Protein AF-A0A0G2EFQ3-F1 (afdb_monomer_lite)

InterPro domains:
  IPR000182 GNAT domain [PF00583] (60-120)
  IPR000182 GNAT domain [PS51186] (10-133)
  IPR016181 Acyl-CoA N-acyltransferase [SSF55729] (19-127)
  IPR039143 Glucosamine 6-phosphate N-acetyltransferase-like [PTHR13355] (60-127)

Sequence (133 aa):
MSSVPLFPASLISPDVATSLSESYIIRPLQRGDYERGFLTCLADLTWIGEYSEEAFYERIYNRGIVGHIEEVVVLKGEQGKGLGLKVIQALDSVAKSVGCSKLILNCSPENIPFYEKCGYEKAGQEMSRVIKG

Structure (mmCIF, N/CA/C/O backbone):
data_AF-A0A0G2EFQ3-F1
#
_entry.id   AF-A0A0G2EFQ3-F1
#
loop_
_atom_site.group_PDB
_atom_site.id
_atom_site.type_symbol
_atom_site.label_atom_id
_atom_site.label_alt_id
_atom_site.label_comp_id
_atom_site.label_asym_id
_atom_site.label_entity_id
_atom_site.label_seq_id
_atom_site.pdbx_PDB_ins_code
_atom_site.Cartn_x
_atom_site.Cartn_y
_atom_site.Cartn_z
_atom_site.occupancy
_atom_site.B_iso_or_equiv
_atom_site.au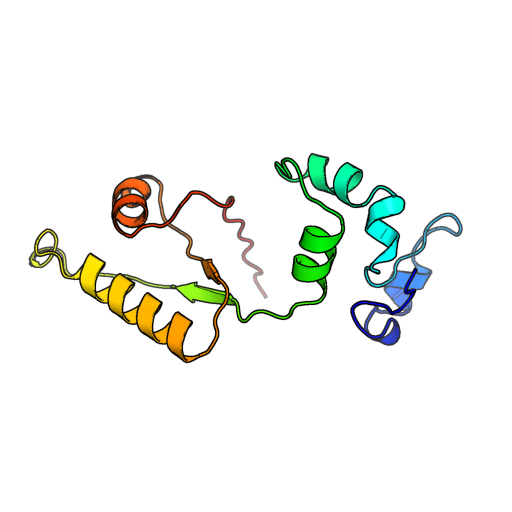th_seq_id
_atom_site.auth_comp_id
_atom_site.auth_asym_id
_atom_site.auth_atom_id
_atom_site.pdbx_PDB_model_num
ATOM 1 N N . MET A 1 1 ? 23.263 -4.720 -18.040 1.00 55.28 1 MET A N 1
ATOM 2 C CA . MET A 1 1 ? 22.153 -4.811 -17.067 1.00 55.28 1 MET A CA 1
ATOM 3 C C . MET A 1 1 ? 20.971 -5.528 -17.708 1.00 55.28 1 MET A C 1
ATOM 5 O O . MET A 1 1 ? 20.825 -5.436 -18.920 1.00 55.28 1 MET A O 1
ATOM 9 N N . SER A 1 2 ? 20.195 -6.301 -16.941 1.00 57.47 2 SER A N 1
ATOM 10 C CA . SER A 1 2 ? 19.121 -7.162 -17.472 1.00 57.47 2 SER A CA 1
ATOM 11 C C . SER A 1 2 ? 18.049 -6.358 -18.221 1.00 57.47 2 SER A C 1
ATOM 13 O O . SER A 1 2 ? 17.493 -5.408 -17.675 1.00 57.47 2 SER A O 1
ATOM 15 N N . SER A 1 3 ? 17.755 -6.760 -19.459 1.00 72.00 3 SER A N 1
ATOM 16 C CA . SER A 1 3 ? 16.712 -6.194 -20.329 1.00 72.00 3 SER A CA 1
ATOM 17 C C . SER A 1 3 ? 15.393 -6.971 -20.263 1.00 72.00 3 SER A C 1
ATOM 19 O O . SER A 1 3 ? 14.514 -6.778 -21.103 1.00 72.00 3 SER A O 1
ATOM 21 N N . VAL A 1 4 ? 15.248 -7.881 -19.295 1.00 85.94 4 VAL A N 1
ATOM 22 C CA . VAL A 1 4 ? 14.060 -8.733 -19.192 1.00 85.94 4 VAL A CA 1
ATOM 23 C C . VAL A 1 4 ? 12.852 -7.872 -18.798 1.00 85.94 4 VAL A C 1
ATOM 25 O O . VAL A 1 4 ? 12.870 -7.263 -17.727 1.00 85.94 4 VAL A O 1
ATOM 28 N N . PRO A 1 5 ? 11.801 -7.794 -19.632 1.00 88.81 5 PRO A N 1
ATOM 29 C CA . PRO A 1 5 ? 10.606 -7.024 -19.312 1.00 88.81 5 PRO A CA 1
ATOM 30 C C . PRO A 1 5 ? 9.855 -7.625 -18.118 1.00 88.81 5 PRO A C 1
ATOM 32 O O . PRO A 1 5 ? 9.828 -8.842 -17.942 1.00 88.81 5 PRO A O 1
ATOM 35 N N . LEU A 1 6 ? 9.219 -6.767 -17.315 1.00 87.81 6 LEU A N 1
ATOM 36 C CA . LEU A 1 6 ? 8.433 -7.160 -16.139 1.00 87.81 6 LEU A CA 1
ATOM 37 C C . LEU A 1 6 ? 7.323 -8.183 -16.461 1.00 87.81 6 LEU A C 1
ATOM 39 O O . LEU A 1 6 ? 6.994 -9.054 -15.652 1.00 87.81 6 LEU A O 1
ATOM 43 N N . PHE A 1 7 ? 6.756 -8.086 -17.660 1.00 87.31 7 PHE A N 1
ATOM 44 C CA . PHE A 1 7 ? 5.777 -9.016 -18.213 1.00 87.31 7 PHE A CA 1
ATOM 45 C C . PHE A 1 7 ? 5.927 -9.087 -19.745 1.00 87.31 7 PHE A C 1
ATOM 47 O O . PHE A 1 7 ? 6.598 -8.229 -20.323 1.00 87.31 7 PHE A O 1
ATOM 54 N N . PRO A 1 8 ? 5.337 -10.084 -20.436 1.00 90.44 8 PRO A N 1
ATOM 55 C CA . PRO A 1 8 ? 5.431 -10.184 -21.893 1.00 90.44 8 PRO A CA 1
ATOM 56 C C . PRO A 1 8 ? 4.868 -8.941 -22.594 1.00 90.44 8 PRO A C 1
ATOM 58 O O . PRO A 1 8 ? 3.713 -8.578 -22.383 1.00 90.44 8 PRO A O 1
ATOM 61 N N . ALA A 1 9 ? 5.653 -8.311 -23.473 1.00 91.38 9 ALA A N 1
ATOM 62 C CA . ALA A 1 9 ? 5.227 -7.110 -24.203 1.00 91.38 9 ALA A CA 1
ATOM 63 C C . ALA A 1 9 ? 3.969 -7.337 -25.062 1.00 91.38 9 ALA A C 1
ATOM 65 O O . ALA A 1 9 ? 3.217 -6.400 -25.298 1.00 91.38 9 ALA A O 1
ATOM 66 N N . SER A 1 10 ? 3.698 -8.586 -25.453 1.00 91.12 10 SER A N 1
ATOM 67 C CA . SER A 1 10 ? 2.488 -8.998 -26.174 1.00 91.12 10 SER A CA 1
ATOM 68 C C . SER A 1 10 ? 1.184 -8.802 -25.393 1.00 91.12 10 SER A C 1
ATOM 70 O O . SER A 1 10 ? 0.115 -8.911 -25.983 1.00 91.12 10 SER A O 1
ATOM 72 N N . LEU A 1 11 ? 1.243 -8.551 -24.079 1.00 87.06 11 LEU A N 1
ATOM 73 C CA . LEU A 1 11 ? 0.063 -8.195 -23.282 1.00 87.06 11 LEU A CA 1
ATOM 74 C C . LEU A 1 11 ? -0.359 -6.729 -23.468 1.00 87.06 11 LEU A C 1
ATOM 76 O O . LEU A 1 11 ? -1.461 -6.360 -23.068 1.00 87.06 11 LEU A O 1
ATOM 80 N N . ILE A 1 12 ? 0.494 -5.888 -24.059 1.00 90.69 12 ILE A N 1
ATOM 81 C CA . ILE A 1 12 ? 0.138 -4.519 -24.439 1.00 90.69 12 ILE A CA 1
ATOM 82 C C . ILE A 1 12 ? -0.570 -4.577 -25.795 1.00 90.69 12 ILE A C 1
ATOM 84 O O . ILE A 1 12 ? -0.068 -5.195 -26.731 1.00 90.69 12 ILE A O 1
ATOM 88 N N . SER A 1 13 ? -1.736 -3.933 -25.899 1.00 91.94 13 SER A N 1
ATOM 89 C CA . SER A 1 13 ? -2.526 -3.912 -27.135 1.00 91.94 13 SER A CA 1
ATOM 90 C C . SER A 1 13 ? -1.709 -3.364 -28.318 1.00 91.94 13 SER A C 1
ATOM 92 O O . SER A 1 13 ? -1.146 -2.270 -28.198 1.00 91.94 13 SER A O 1
ATOM 94 N N . PRO A 1 14 ? -1.679 -4.064 -29.469 1.00 90.94 14 PRO A N 1
ATOM 95 C CA . PRO A 1 14 ? -1.046 -3.558 -30.684 1.00 90.94 14 PRO A CA 1
ATOM 96 C C . PRO A 1 14 ? -1.626 -2.217 -31.147 1.00 90.94 14 PRO A C 1
ATOM 98 O O . PRO A 1 14 ? -0.869 -1.342 -31.561 1.00 90.94 14 PRO A O 1
ATOM 101 N N . ASP A 1 15 ? -2.939 -2.016 -31.013 1.00 92.50 15 ASP A N 1
ATOM 102 C CA . ASP A 1 15 ? -3.600 -0.759 -31.390 1.00 92.50 15 ASP A CA 1
ATOM 103 C C . ASP A 1 15 ? -3.105 0.404 -30.524 1.00 92.50 15 ASP A C 1
ATOM 105 O O . ASP A 1 15 ? -2.806 1.484 -31.022 1.00 92.50 15 ASP A O 1
ATOM 109 N N . VAL A 1 16 ? -2.935 0.172 -29.217 1.00 90.31 16 VAL A N 1
ATOM 110 C CA . VAL A 1 16 ? -2.365 1.180 -28.310 1.00 90.31 16 VAL A CA 1
ATOM 111 C C . VAL A 1 16 ? -0.908 1.456 -28.672 1.00 90.31 16 VAL A C 1
ATOM 113 O O . VAL A 1 16 ? -0.515 2.616 -28.776 1.00 90.31 16 VAL A O 1
ATOM 116 N N . ALA A 1 17 ? -0.109 0.412 -28.901 1.00 88.00 17 ALA A N 1
ATOM 117 C CA . ALA A 1 17 ? 1.306 0.564 -29.220 1.00 88.00 17 ALA A CA 1
ATOM 118 C C . ALA A 1 17 ? 1.545 1.324 -30.534 1.00 88.00 17 ALA A C 1
ATOM 120 O O . ALA A 1 17 ? 2.468 2.130 -30.610 1.00 88.00 17 ALA A O 1
ATOM 121 N N . THR A 1 18 ? 0.699 1.098 -31.540 1.00 90.75 18 THR A N 1
ATOM 122 C CA . THR A 1 18 ? 0.776 1.759 -32.853 1.00 90.75 18 THR A CA 1
ATOM 123 C C . THR A 1 18 ? 0.108 3.135 -32.889 1.00 90.75 18 THR A C 1
ATOM 125 O O . THR A 1 18 ? 0.365 3.904 -33.810 1.00 90.75 18 THR A O 1
ATOM 128 N N . SER A 1 19 ? -0.715 3.478 -31.890 1.00 93.81 19 SER A N 1
ATOM 129 C CA . SER A 1 19 ? -1.349 4.803 -31.785 1.00 93.81 19 SER A CA 1
ATOM 130 C C . SER A 1 19 ? -0.396 5.928 -31.364 1.00 93.81 19 SER A C 1
ATOM 132 O O . SER A 1 19 ? -0.744 7.104 -31.472 1.00 93.81 19 SER A O 1
ATOM 134 N N . LEU A 1 20 ? 0.795 5.583 -30.865 1.00 91.75 20 LEU A N 1
ATOM 135 C CA . LEU A 1 20 ? 1.811 6.548 -30.451 1.00 91.75 20 LEU A CA 1
ATOM 136 C C . LEU A 1 20 ? 2.579 7.085 -31.664 1.00 91.75 20 LEU A C 1
ATOM 138 O O . LEU A 1 20 ? 2.766 6.386 -32.658 1.00 91.75 20 LEU A O 1
ATOM 142 N N . SER A 1 21 ? 3.060 8.328 -31.579 1.00 93.69 21 SER A N 1
ATOM 143 C CA . SER A 1 21 ? 3.943 8.879 -32.610 1.00 93.69 21 SER A CA 1
ATOM 144 C C . SER A 1 21 ? 5.282 8.137 -32.637 1.00 93.69 21 SER A C 1
ATOM 146 O O . SER A 1 21 ? 5.714 7.605 -31.620 1.00 93.69 21 SER A O 1
ATOM 148 N N . GLU A 1 22 ? 5.991 8.177 -33.768 1.00 90.44 22 GLU A N 1
ATOM 149 C CA . GLU A 1 22 ? 7.248 7.429 -33.987 1.00 90.44 22 GLU A CA 1
ATOM 150 C C . GLU A 1 22 ? 8.345 7.702 -32.941 1.00 90.44 22 GLU A C 1
ATOM 152 O O . GLU A 1 22 ? 9.207 6.866 -32.685 1.00 90.44 22 GLU A O 1
ATOM 157 N N . SER A 1 23 ? 8.310 8.879 -32.318 1.00 94.75 23 SER A N 1
ATOM 158 C CA . SER A 1 23 ? 9.208 9.310 -31.244 1.00 94.75 23 SER A CA 1
ATOM 159 C C . SER A 1 23 ? 8.916 8.687 -29.872 1.00 94.75 23 SER A C 1
ATOM 161 O O . SER A 1 23 ? 9.710 8.873 -28.949 1.00 94.75 23 SER A O 1
ATOM 163 N N . TYR A 1 24 ? 7.812 7.953 -29.716 1.00 93.88 24 TYR A N 1
ATOM 164 C CA . TYR A 1 24 ? 7.412 7.317 -28.465 1.00 93.88 24 TYR A CA 1
ATOM 165 C C . TYR A 1 24 ? 7.259 5.811 -28.634 1.00 93.88 24 TYR A C 1
ATOM 167 O O . TYR A 1 24 ? 6.821 5.303 -29.661 1.00 93.88 24 TYR A O 1
ATOM 175 N N . ILE A 1 25 ? 7.576 5.092 -27.561 1.00 94.00 25 ILE A N 1
ATOM 176 C CA . ILE A 1 25 ? 7.302 3.665 -27.441 1.00 94.00 25 ILE A CA 1
ATOM 177 C C . ILE A 1 25 ? 6.584 3.406 -26.122 1.00 94.00 25 ILE A C 1
ATOM 179 O O . ILE A 1 25 ? 6.874 4.045 -25.109 1.00 94.00 25 ILE A O 1
ATOM 183 N N . ILE A 1 26 ? 5.692 2.421 -26.118 1.00 93.75 26 ILE A N 1
ATOM 184 C CA . ILE A 1 26 ? 5.140 1.836 -24.898 1.00 93.75 26 ILE A CA 1
ATOM 185 C C . ILE A 1 26 ? 5.650 0.407 -24.773 1.00 93.75 26 ILE A C 1
ATOM 187 O O . ILE A 1 26 ? 5.580 -0.389 -25.709 1.00 93.75 26 ILE A O 1
ATOM 191 N N . ARG A 1 27 ? 6.216 0.084 -23.614 1.00 94.94 27 ARG A N 1
ATOM 192 C CA . ARG A 1 27 ? 6.747 -1.246 -23.314 1.00 94.94 27 ARG A CA 1
ATOM 193 C C . ARG A 1 27 ? 6.649 -1.527 -21.817 1.00 94.94 27 ARG A C 1
ATOM 195 O O . ARG A 1 27 ? 6.550 -0.579 -21.038 1.00 94.94 27 ARG A O 1
ATOM 202 N N . PRO A 1 28 ? 6.711 -2.800 -21.394 1.00 93.06 28 PRO A N 1
ATOM 203 C CA . PRO A 1 28 ? 6.803 -3.130 -19.981 1.00 93.06 28 PRO A CA 1
ATOM 204 C C . PRO A 1 28 ? 8.047 -2.494 -19.350 1.00 93.06 28 PRO A C 1
ATOM 206 O O . PRO A 1 28 ? 9.089 -2.349 -20.005 1.00 93.06 28 PRO A O 1
ATOM 209 N N . LEU A 1 29 ? 7.931 -2.165 -18.064 1.00 92.12 29 LEU A N 1
ATOM 210 C CA . LEU A 1 29 ? 9.044 -1.696 -17.246 1.00 92.12 29 LEU A CA 1
ATOM 211 C C . LEU A 1 29 ? 10.159 -2.752 -17.206 1.00 92.12 29 LEU A C 1
ATOM 213 O O . LEU A 1 29 ? 9.898 -3.960 -17.236 1.00 92.12 29 LEU A O 1
ATOM 217 N N . GLN A 1 30 ? 11.401 -2.291 -17.149 1.00 91.62 30 GLN A N 1
ATOM 218 C CA . GLN A 1 30 ? 12.608 -3.105 -17.080 1.00 91.62 30 GLN A CA 1
ATOM 219 C C . GLN A 1 30 ? 13.513 -2.603 -15.958 1.00 91.62 30 GLN A C 1
ATOM 221 O O . GLN A 1 30 ? 13.504 -1.423 -15.620 1.00 91.62 30 GLN A O 1
ATOM 226 N N . ARG A 1 31 ? 14.372 -3.479 -15.427 1.00 88.69 31 ARG A N 1
ATOM 227 C CA . ARG A 1 31 ? 15.368 -3.099 -14.410 1.00 88.69 31 ARG A CA 1
ATOM 228 C C . ARG A 1 31 ? 16.207 -1.885 -14.827 1.00 88.69 31 ARG A C 1
ATOM 230 O O . ARG A 1 31 ? 16.413 -0.980 -14.030 1.00 88.69 31 ARG A O 1
ATOM 237 N N . GLY A 1 32 ? 16.650 -1.849 -16.084 1.00 90.94 32 GLY A N 1
ATOM 238 C CA . GLY A 1 32 ? 17.452 -0.742 -16.615 1.00 90.94 32 GLY A CA 1
ATOM 239 C C . GLY A 1 32 ? 16.716 0.600 -16.712 1.00 90.94 32 GLY A C 1
ATOM 240 O O . GLY A 1 32 ? 17.345 1.598 -17.045 1.00 90.94 32 GLY A O 1
ATOM 241 N N . ASP A 1 33 ? 15.409 0.657 -16.437 1.00 91.94 33 ASP A N 1
ATOM 242 C CA . ASP A 1 33 ? 14.669 1.923 -16.417 1.00 91.94 33 ASP A CA 1
ATOM 243 C C . ASP A 1 33 ? 15.017 2.791 -15.202 1.00 91.94 33 ASP A C 1
ATOM 245 O O . ASP A 1 33 ? 14.833 4.007 -15.263 1.00 91.94 33 ASP A O 1
ATOM 249 N N . TYR A 1 34 ? 15.612 2.203 -14.155 1.00 90.69 34 TYR A N 1
ATOM 250 C CA . TYR A 1 34 ? 16.200 2.953 -13.042 1.00 90.69 34 TYR A CA 1
ATOM 251 C C . TYR A 1 34 ? 17.186 4.020 -13.546 1.00 90.69 34 TYR A C 1
ATOM 253 O O . TYR A 1 34 ? 17.022 5.205 -13.267 1.00 90.69 34 TYR A O 1
ATOM 261 N N . GLU A 1 35 ? 18.145 3.619 -14.387 1.00 92.00 35 GLU A N 1
ATOM 262 C CA . GLU A 1 35 ? 19.162 4.513 -14.961 1.00 92.00 35 GLU A CA 1
ATOM 263 C C . GLU A 1 35 ? 18.609 5.438 -16.057 1.00 92.00 35 GLU A C 1
ATOM 265 O O . GLU A 1 35 ? 19.228 6.442 -16.400 1.00 92.00 35 GLU A O 1
ATOM 270 N N . ARG A 1 36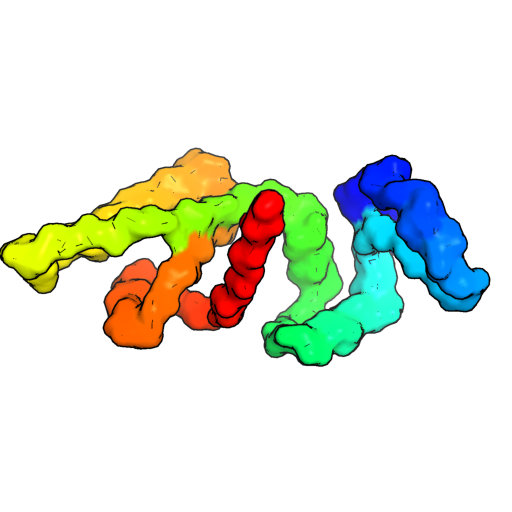 ? 17.432 5.125 -16.615 1.00 92.50 36 ARG A N 1
ATOM 271 C CA . ARG A 1 36 ? 16.771 5.933 -17.659 1.00 92.50 36 ARG A CA 1
ATOM 272 C C . ARG A 1 36 ? 15.878 7.035 -17.087 1.00 92.50 36 ARG A C 1
ATOM 274 O O . ARG A 1 36 ? 15.136 7.659 -17.841 1.00 92.50 36 ARG A O 1
ATOM 281 N N . GLY A 1 37 ? 15.943 7.274 -15.777 1.00 91.62 37 GLY A N 1
ATOM 282 C CA . GLY A 1 37 ? 15.202 8.344 -15.113 1.00 91.62 37 GLY A CA 1
ATOM 283 C C . GLY A 1 37 ? 13.776 7.965 -14.715 1.00 91.62 37 GLY A C 1
ATOM 284 O O . GLY A 1 37 ? 12.963 8.858 -14.489 1.00 91.62 37 GLY A O 1
ATOM 285 N N . PHE A 1 38 ? 13.452 6.671 -14.589 1.00 91.31 38 PHE A N 1
ATOM 286 C CA . PHE A 1 38 ? 12.116 6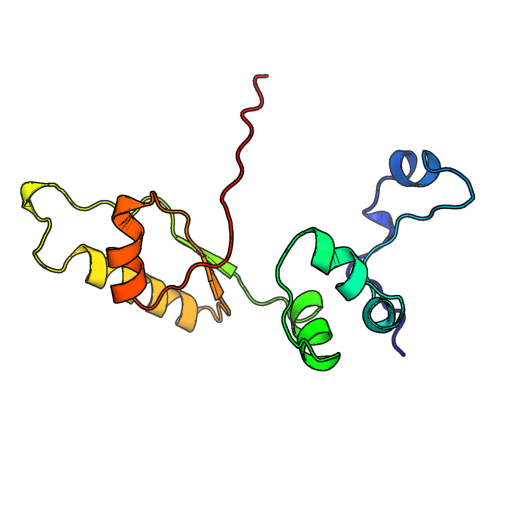.245 -14.155 1.00 91.31 38 PHE A CA 1
ATOM 287 C C . PHE A 1 38 ? 11.698 6.891 -12.829 1.00 91.31 38 PHE A C 1
ATOM 289 O O . PHE A 1 38 ? 10.587 7.404 -12.723 1.00 91.31 38 PHE A O 1
ATOM 296 N N . LEU A 1 39 ? 12.590 6.904 -11.830 1.00 88.50 39 LEU A N 1
ATOM 297 C CA . LEU A 1 39 ? 12.292 7.530 -10.541 1.00 88.50 39 LEU A CA 1
ATOM 298 C C . LEU A 1 39 ? 12.100 9.044 -10.678 1.00 88.50 39 LEU A C 1
ATOM 300 O O . LEU A 1 39 ? 11.208 9.588 -10.044 1.00 88.50 39 LEU A O 1
ATOM 304 N N . THR A 1 40 ? 12.848 9.717 -11.557 1.00 90.00 40 THR A N 1
ATOM 305 C CA . THR A 1 40 ? 12.638 11.144 -11.845 1.00 90.00 40 THR A CA 1
ATOM 306 C C . THR A 1 40 ? 11.231 11.404 -12.377 1.00 90.00 40 THR A C 1
ATOM 308 O O . THR A 1 40 ? 10.562 12.298 -11.876 1.00 90.00 40 THR A O 1
ATOM 311 N N . CYS A 1 41 ? 10.745 10.593 -13.320 1.00 90.06 41 CYS A N 1
ATOM 312 C CA . CYS A 1 41 ? 9.363 10.696 -13.798 1.00 90.06 41 CYS A CA 1
ATOM 313 C C . CYS A 1 41 ? 8.338 10.353 -12.704 1.00 90.06 41 CYS A C 1
ATOM 315 O O . CYS A 1 41 ? 7.280 10.968 -12.630 1.00 90.06 41 CYS A O 1
ATOM 317 N N . LEU A 1 42 ? 8.629 9.364 -11.852 1.00 86.69 42 LEU A N 1
ATOM 318 C CA . LEU A 1 42 ? 7.724 8.957 -10.775 1.00 86.69 42 LEU A CA 1
ATOM 319 C C . LEU A 1 42 ? 7.606 10.020 -9.667 1.00 86.69 42 LEU A C 1
ATOM 321 O O . LEU A 1 42 ? 6.563 10.103 -9.018 1.00 86.69 42 LEU A O 1
ATOM 325 N N . ALA A 1 43 ? 8.642 10.840 -9.473 1.00 87.00 43 ALA A N 1
ATOM 326 C CA . ALA A 1 43 ? 8.664 11.919 -8.486 1.00 87.00 43 ALA A CA 1
ATOM 327 C C . ALA A 1 43 ? 7.551 12.958 -8.701 1.00 87.00 43 ALA A C 1
ATOM 329 O O . ALA A 1 43 ? 7.062 13.532 -7.730 1.00 87.00 43 ALA A O 1
ATOM 330 N N . ASP A 1 44 ? 7.113 13.161 -9.949 1.00 87.38 44 ASP A N 1
ATOM 331 C CA . ASP A 1 44 ? 5.995 14.058 -10.273 1.00 87.38 44 ASP A CA 1
ATOM 332 C C . ASP A 1 44 ? 4.659 13.555 -9.701 1.00 87.38 44 ASP A C 1
ATOM 334 O O . ASP A 1 44 ? 3.729 14.335 -9.492 1.00 87.38 44 ASP A O 1
ATOM 338 N N . LEU A 1 45 ? 4.549 12.249 -9.439 1.00 80.88 45 LEU A N 1
ATOM 339 C CA . LEU A 1 45 ? 3.338 11.617 -8.919 1.00 80.88 45 LEU A CA 1
ATOM 340 C C . LEU A 1 45 ? 3.378 11.413 -7.400 1.00 80.88 45 LEU A C 1
ATOM 342 O O . LEU A 1 45 ? 2.334 11.455 -6.746 1.00 80.88 45 LEU A O 1
ATOM 346 N N . THR A 1 46 ? 4.546 11.124 -6.823 1.00 75.19 46 THR A N 1
ATOM 347 C CA . THR A 1 46 ? 4.651 10.768 -5.402 1.00 75.19 46 THR A CA 1
ATOM 348 C C . THR A 1 46 ? 6.020 11.081 -4.808 1.00 75.19 46 THR A C 1
ATOM 350 O O . THR A 1 46 ? 7.028 11.147 -5.510 1.00 75.19 46 THR A O 1
ATOM 353 N N . TRP A 1 47 ? 6.069 11.230 -3.482 1.00 76.12 47 TRP A N 1
ATOM 354 C CA . TRP A 1 47 ? 7.336 11.323 -2.771 1.00 76.12 47 TRP A CA 1
ATOM 355 C C . TRP A 1 47 ? 8.034 9.964 -2.790 1.00 76.12 47 TRP A C 1
ATOM 357 O O . TRP A 1 47 ? 7.592 9.003 -2.165 1.00 76.12 47 TRP A O 1
ATOM 367 N N . ILE A 1 48 ? 9.134 9.903 -3.528 1.00 75.12 48 ILE A N 1
ATOM 368 C CA . ILE A 1 48 ? 9.953 8.701 -3.676 1.00 75.12 48 ILE A CA 1
ATOM 369 C C . ILE A 1 48 ? 11.013 8.574 -2.578 1.00 75.12 48 ILE A C 1
ATOM 371 O O . ILE A 1 48 ? 11.369 7.458 -2.248 1.00 75.12 48 ILE A O 1
ATOM 375 N N . GLY A 1 49 ? 11.487 9.660 -1.956 1.00 74.81 49 GLY A N 1
ATOM 376 C CA . GLY A 1 49 ? 12.611 9.590 -1.008 1.00 74.81 49 GLY A CA 1
ATOM 377 C C . GLY A 1 49 ? 13.911 9.089 -1.662 1.00 74.81 49 GLY A C 1
ATOM 378 O O . GLY A 1 49 ? 14.076 9.181 -2.878 1.00 74.81 49 GLY A O 1
ATOM 379 N N . GLU A 1 50 ? 14.844 8.563 -0.864 1.00 76.88 50 GLU A N 1
ATOM 380 C CA . GLU A 1 50 ? 16.057 7.906 -1.373 1.00 76.88 50 GLU A CA 1
ATOM 381 C C . GLU A 1 50 ? 15.766 6.422 -1.652 1.00 76.88 50 GLU A C 1
ATOM 383 O O . GLU A 1 50 ? 15.653 5.617 -0.729 1.00 76.88 50 GLU A O 1
ATOM 388 N N . TYR A 1 51 ? 15.622 6.052 -2.930 1.00 80.94 51 TYR A N 1
ATOM 389 C CA . TYR A 1 51 ? 15.468 4.656 -3.364 1.00 80.94 51 TYR A CA 1
ATOM 390 C C . TYR A 1 51 ? 16.728 4.182 -4.078 1.00 80.94 51 TYR A C 1
ATOM 392 O O . TYR A 1 51 ? 17.120 4.768 -5.084 1.00 80.94 51 TYR A O 1
ATOM 400 N N . SER A 1 52 ? 17.326 3.094 -3.590 1.00 86.00 52 SER A N 1
ATOM 401 C CA . SER A 1 52 ? 18.438 2.436 -4.278 1.00 86.00 52 SER A CA 1
ATOM 402 C C . SER A 1 52 ? 17.953 1.615 -5.483 1.00 86.00 52 SER A C 1
ATOM 404 O O . SER A 1 52 ? 16.769 1.270 -5.583 1.00 86.00 52 SER A O 1
ATOM 406 N N . GLU A 1 53 ? 18.869 1.259 -6.391 1.00 85.19 53 GLU A N 1
ATOM 407 C CA . GLU A 1 53 ? 18.561 0.382 -7.532 1.00 85.19 53 GLU A CA 1
ATOM 408 C C . GLU A 1 53 ? 18.038 -0.983 -7.055 1.00 85.19 53 GLU A C 1
ATOM 410 O O . GLU A 1 53 ? 17.113 -1.549 -7.640 1.00 85.19 53 GLU A O 1
ATOM 415 N N . GLU A 1 54 ? 18.583 -1.499 -5.953 1.00 83.50 54 GLU A N 1
ATOM 416 C CA . GLU A 1 54 ? 18.157 -2.753 -5.333 1.00 83.50 54 GLU A CA 1
ATOM 417 C C . GLU A 1 54 ? 16.721 -2.653 -4.814 1.00 83.50 54 GLU A C 1
ATOM 419 O O . GLU A 1 54 ? 15.911 -3.534 -5.094 1.00 83.50 54 GLU A O 1
ATOM 424 N N . ALA A 1 55 ? 16.371 -1.563 -4.122 1.00 80.88 55 ALA A N 1
ATOM 425 C CA . ALA A 1 55 ? 15.008 -1.338 -3.642 1.00 80.88 55 ALA A CA 1
ATOM 426 C C . ALA A 1 55 ? 14.011 -1.191 -4.803 1.00 80.88 55 ALA A C 1
ATOM 428 O O . ALA A 1 55 ? 12.899 -1.721 -4.741 1.00 80.88 55 ALA A O 1
ATOM 429 N N . PHE A 1 56 ? 14.412 -0.515 -5.885 1.00 84.69 56 PHE A N 1
ATOM 430 C CA . PHE A 1 56 ? 13.627 -0.453 -7.116 1.00 84.69 56 PHE A CA 1
ATOM 431 C C . PHE A 1 56 ? 13.416 -1.847 -7.719 1.00 84.69 56 PHE A C 1
ATOM 433 O O . PHE A 1 56 ? 12.285 -2.202 -8.052 1.00 84.69 56 PHE A O 1
ATOM 440 N N . TYR A 1 57 ? 14.471 -2.658 -7.816 1.00 82.06 57 TYR A N 1
ATOM 441 C CA . TYR A 1 57 ? 14.394 -4.018 -8.345 1.00 82.06 57 TYR A CA 1
ATOM 442 C C . TYR A 1 57 ? 13.456 -4.906 -7.521 1.00 82.06 57 TYR A C 1
ATOM 444 O O . TYR A 1 57 ? 12.568 -5.548 -8.087 1.00 82.06 57 TYR A O 1
ATOM 452 N N . GLU A 1 58 ? 13.605 -4.889 -6.197 1.00 76.94 58 GLU A N 1
ATOM 453 C CA . GLU A 1 58 ? 12.719 -5.599 -5.275 1.00 76.94 58 GLU A CA 1
ATOM 454 C C . GLU A 1 58 ? 11.266 -5.161 -5.468 1.00 76.94 58 GLU A C 1
ATOM 456 O O . GLU A 1 58 ? 10.370 -5.990 -5.593 1.00 76.94 58 GLU A O 1
ATOM 461 N N . ARG A 1 59 ? 11.020 -3.855 -5.593 1.00 76.50 59 ARG A N 1
ATOM 462 C CA . ARG A 1 59 ? 9.674 -3.307 -5.780 1.00 76.50 59 ARG A CA 1
ATOM 463 C C . ARG A 1 59 ? 8.995 -3.802 -7.056 1.00 76.50 59 ARG A C 1
ATOM 465 O O . ARG A 1 59 ? 7.794 -4.062 -7.028 1.00 76.50 59 ARG A O 1
ATOM 472 N N . ILE A 1 60 ? 9.722 -3.863 -8.172 1.00 78.56 60 ILE A N 1
ATOM 473 C CA . ILE A 1 60 ? 9.115 -4.166 -9.475 1.00 78.56 60 ILE A CA 1
ATOM 474 C C . ILE A 1 60 ? 9.119 -5.667 -9.780 1.00 78.56 60 ILE A C 1
ATOM 476 O O . ILE A 1 60 ? 8.174 -6.140 -10.399 1.00 78.56 60 ILE A O 1
ATOM 480 N N . TYR A 1 61 ? 10.125 -6.430 -9.336 1.00 71.38 61 TYR A N 1
ATOM 481 C CA . TYR A 1 61 ? 10.245 -7.861 -9.651 1.00 71.38 61 TYR A CA 1
ATOM 482 C C . TYR A 1 61 ? 9.910 -8.784 -8.487 1.00 71.38 61 TYR A C 1
ATOM 484 O O . TYR A 1 61 ? 9.511 -9.926 -8.741 1.00 71.38 61 TYR A O 1
ATOM 492 N N . ASN A 1 62 ? 10.034 -8.335 -7.235 1.00 66.81 62 ASN A N 1
ATOM 493 C CA . ASN A 1 62 ? 9.642 -9.163 -6.109 1.00 66.81 62 ASN A CA 1
ATOM 494 C C . ASN A 1 62 ? 8.125 -9.044 -5.932 1.00 66.81 62 ASN A C 1
ATOM 496 O O . ASN A 1 62 ? 7.597 -8.099 -5.345 1.00 66.81 62 ASN A O 1
ATOM 500 N N . ARG A 1 63 ? 7.422 -10.008 -6.540 1.00 62.06 63 ARG A N 1
ATOM 501 C CA . ARG A 1 63 ? 5.961 -10.177 -6.573 1.00 62.06 63 ARG A CA 1
ATOM 502 C C . ARG A 1 63 ? 5.408 -10.514 -5.185 1.00 62.06 63 ARG A C 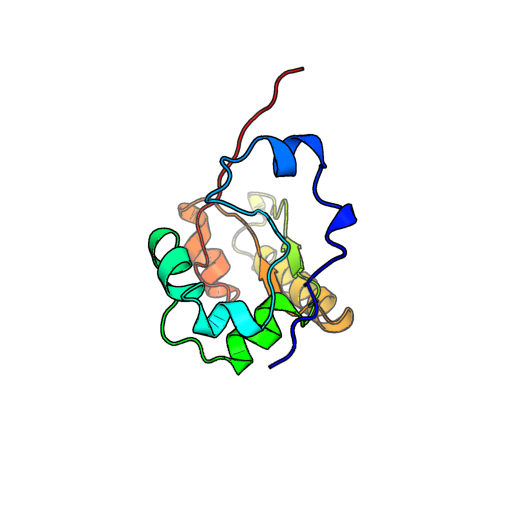1
ATOM 504 O O . ARG A 1 63 ? 4.804 -11.567 -4.988 1.00 62.06 63 ARG A O 1
ATOM 511 N N . GLY A 1 64 ? 5.654 -9.646 -4.213 1.00 70.31 64 GLY A N 1
ATOM 512 C CA . GLY A 1 64 ? 5.089 -9.772 -2.885 1.00 70.31 64 GLY A CA 1
ATOM 513 C C . GLY A 1 64 ? 3.568 -9.722 -2.966 1.00 70.31 64 GLY A C 1
ATOM 514 O O . GLY A 1 64 ? 2.997 -8.922 -3.709 1.00 70.31 64 GLY A O 1
ATOM 515 N N . ILE A 1 65 ? 2.912 -10.601 -2.218 1.00 80.75 65 ILE A N 1
ATOM 516 C CA . ILE A 1 65 ? 1.462 -10.546 -2.067 1.00 80.75 65 ILE A CA 1
ATOM 517 C C . ILE A 1 65 ? 1.150 -9.258 -1.298 1.00 80.75 65 ILE A C 1
ATOM 519 O O . ILE A 1 65 ? 1.735 -9.008 -0.242 1.00 80.75 65 ILE A O 1
ATOM 523 N N . VAL A 1 66 ? 0.258 -8.432 -1.845 1.00 89.75 66 VAL A N 1
ATOM 524 C CA . VAL A 1 66 ? -0.295 -7.265 -1.153 1.00 89.75 66 VAL A CA 1
ATOM 525 C C . VAL A 1 66 ? -1.717 -7.608 -0.742 1.00 89.75 66 VAL A C 1
ATOM 527 O O . VAL A 1 66 ? -2.548 -7.936 -1.586 1.00 89.75 66 VAL A O 1
ATOM 530 N N . GLY A 1 67 ? -1.986 -7.559 0.556 1.00 92.19 67 GLY A N 1
ATOM 531 C CA . GLY A 1 67 ? -3.310 -7.795 1.106 1.00 92.19 67 GLY A CA 1
ATOM 532 C C . GLY A 1 67 ? -4.058 -6.478 1.253 1.00 92.19 67 GLY A C 1
ATOM 533 O O . GLY A 1 67 ? -3.492 -5.470 1.677 1.00 92.19 67 GLY A O 1
ATOM 534 N N . HIS A 1 68 ? -5.332 -6.497 0.889 1.00 96.25 68 HIS A N 1
ATOM 535 C CA . HIS A 1 68 ? -6.234 -5.366 1.038 1.00 96.25 68 HIS A CA 1
ATOM 536 C C . HIS A 1 68 ? -7.181 -5.662 2.195 1.00 96.25 68 HIS A C 1
ATOM 538 O O . HIS A 1 68 ? -7.839 -6.706 2.202 1.00 96.25 68 HIS A O 1
ATOM 5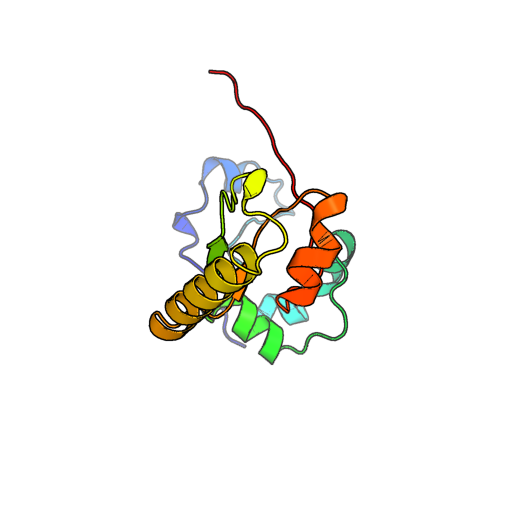44 N N . ILE A 1 69 ? -7.217 -4.773 3.184 1.00 95.69 69 ILE A N 1
ATOM 545 C CA . ILE A 1 69 ? -8.214 -4.824 4.251 1.00 95.69 69 ILE A CA 1
ATOM 546 C C . ILE A 1 69 ? -9.359 -3.909 3.846 1.00 95.69 69 ILE A C 1
ATOM 548 O O . ILE A 1 69 ? -9.169 -2.707 3.683 1.00 95.69 69 ILE A O 1
ATOM 552 N N . GLU A 1 70 ? -10.543 -4.497 3.739 1.00 92.88 70 GLU A N 1
ATOM 553 C CA . GLU A 1 70 ? -11.776 -3.813 3.372 1.00 92.88 70 GLU A CA 1
ATOM 554 C C . GLU A 1 70 ? -12.819 -4.007 4.483 1.00 92.88 70 GLU A C 1
ATOM 556 O O . GLU A 1 70 ? -12.811 -5.020 5.187 1.00 92.88 70 GLU A O 1
ATOM 561 N N . GLU A 1 71 ? -13.729 -3.043 4.625 1.00 90.25 71 GLU A N 1
ATOM 562 C CA . GLU A 1 71 ? -14.962 -3.162 5.424 1.00 90.25 71 GLU A CA 1
ATOM 563 C C . GLU A 1 71 ? -14.776 -3.563 6.905 1.00 90.25 71 GLU A C 1
ATOM 565 O O . GLU A 1 71 ? -15.444 -4.457 7.436 1.00 90.25 71 GLU A O 1
ATOM 570 N N . VAL A 1 72 ? -13.890 -2.869 7.626 1.00 94.19 72 VAL A N 1
ATOM 571 C CA . VAL A 1 72 ? -13.729 -3.067 9.077 1.00 94.19 72 VAL A CA 1
ATOM 572 C C . VAL A 1 72 ? -14.792 -2.286 9.846 1.00 94.19 72 VAL A C 1
ATOM 574 O O . VAL A 1 72 ? -14.754 -1.058 9.922 1.00 94.19 72 VAL A O 1
ATOM 577 N N . VAL A 1 73 ? -15.720 -3.003 10.485 1.00 94.75 73 VAL A N 1
ATOM 578 C CA . VAL A 1 73 ? -16.826 -2.403 11.245 1.00 94.75 73 VAL A CA 1
ATOM 579 C C . VAL A 1 73 ? -16.967 -3.047 12.624 1.00 94.75 73 VAL A C 1
ATOM 581 O O . VAL A 1 73 ? -16.924 -4.265 12.778 1.00 94.75 73 VAL A O 1
ATOM 584 N N . VAL A 1 74 ? -17.194 -2.215 13.645 1.00 94.88 74 VAL A N 1
ATOM 585 C CA . VAL A 1 74 ? -17.590 -2.640 14.996 1.00 94.88 74 VAL A CA 1
ATOM 586 C C . VAL A 1 74 ? -18.905 -1.955 15.352 1.00 94.88 74 VAL A C 1
ATOM 588 O O . VAL A 1 74 ? -19.029 -0.735 15.208 1.00 94.88 74 VAL A O 1
ATOM 591 N N . LEU A 1 75 ? -19.880 -2.732 15.840 1.00 96.81 75 LEU A N 1
ATOM 592 C CA . LEU A 1 75 ? -21.172 -2.214 16.296 1.00 96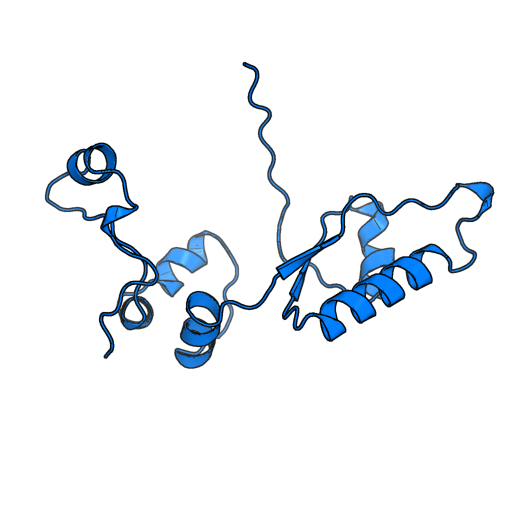.81 75 LEU A CA 1
ATOM 593 C C . LEU A 1 75 ? -20.983 -1.076 17.305 1.00 96.81 75 LEU A C 1
ATOM 595 O O . LEU A 1 75 ? -20.161 -1.177 18.211 1.00 96.81 75 LEU A O 1
ATOM 599 N N . LYS A 1 76 ? -21.782 -0.009 17.188 1.00 95.44 76 LYS A N 1
ATOM 600 C CA . LYS A 1 76 ? -21.609 1.229 17.970 1.00 95.44 76 LYS A CA 1
ATOM 601 C C . LYS A 1 76 ? -21.542 1.004 19.489 1.00 95.44 76 LYS A C 1
ATOM 603 O O . LYS A 1 76 ? -20.704 1.607 20.145 1.00 95.44 76 LYS A O 1
ATOM 608 N N . GLY A 1 77 ? -22.374 0.113 20.042 1.00 97.31 77 GLY A N 1
ATOM 609 C CA . GLY A 1 77 ? -22.367 -0.235 21.476 1.00 97.31 77 GLY A CA 1
ATOM 610 C C . GLY A 1 77 ? -21.161 -1.068 21.940 1.00 97.31 77 GLY A C 1
ATOM 611 O O . GLY A 1 77 ? -20.933 -1.225 23.139 1.00 97.31 77 GLY A O 1
ATOM 612 N N . GLU A 1 78 ? -20.373 -1.576 20.994 1.00 97.06 78 GLU A N 1
ATOM 613 C CA . GLU A 1 78 ? -19.197 -2.420 21.215 1.00 97.06 78 GLU A CA 1
ATOM 614 C C . GLU A 1 78 ? -17.875 -1.699 20.882 1.00 97.06 78 GLU A C 1
ATOM 616 O O . GLU A 1 78 ? -16.784 -2.239 21.091 1.00 97.06 78 GLU A O 1
ATOM 621 N N . GLN A 1 79 ? -17.946 -0.458 20.391 1.00 94.56 79 GLN A N 1
ATOM 622 C CA . GLN A 1 79 ? -16.776 0.383 20.144 1.00 94.56 79 GLN A CA 1
ATOM 623 C C . GLN A 1 79 ? -16.089 0.787 21.460 1.00 94.56 79 GLN A C 1
ATOM 625 O O . GLN A 1 79 ? -16.682 0.768 22.535 1.00 94.56 79 GLN A O 1
ATOM 630 N N . GLY A 1 80 ? -14.795 1.116 21.389 1.00 94.38 80 GLY A N 1
ATOM 631 C CA . GLY A 1 80 ? -13.986 1.468 22.566 1.00 94.38 80 GLY A CA 1
ATOM 632 C C . GLY A 1 80 ? -13.540 0.279 23.431 1.00 94.38 80 GLY A C 1
ATOM 633 O O . GLY A 1 80 ? -12.701 0.456 24.308 1.00 94.38 80 GLY A O 1
ATOM 634 N N . LYS A 1 81 ? -14.013 -0.944 23.150 1.00 96.62 81 LYS A N 1
ATOM 635 C CA . LYS A 1 81 ? -13.655 -2.176 23.885 1.00 96.62 81 LYS A CA 1
ATOM 636 C C . LYS A 1 81 ? -12.440 -2.928 23.311 1.00 96.62 81 LYS A C 1
ATOM 638 O O . LYS A 1 81 ? -12.184 -4.069 23.673 1.00 96.62 81 LYS A O 1
ATOM 643 N N . GLY A 1 82 ? -11.710 -2.326 22.368 1.00 94.19 82 GLY A N 1
ATOM 644 C CA . GLY A 1 82 ? -10.524 -2.926 21.734 1.00 94.19 82 GLY A CA 1
ATOM 645 C C . GLY A 1 82 ? -10.802 -3.969 20.639 1.00 94.19 82 GLY A C 1
ATOM 646 O O . GLY A 1 82 ? -9.857 -4.518 20.079 1.00 94.19 82 GLY A O 1
ATOM 647 N N . LEU A 1 83 ? -12.068 -4.221 20.286 1.00 95.62 83 LEU A N 1
ATOM 648 C CA . LEU A 1 83 ? -12.442 -5.234 19.289 1.00 95.62 83 LEU A CA 1
ATOM 649 C C . LEU A 1 83 ? -11.882 -4.938 17.891 1.00 95.62 83 LEU A C 1
ATOM 651 O O . LEU A 1 83 ? -11.330 -5.832 17.260 1.00 95.62 83 LEU A O 1
ATOM 655 N N . GLY A 1 84 ? -11.946 -3.682 17.435 1.00 96.00 84 GLY A N 1
ATOM 656 C CA . GLY A 1 84 ? -11.399 -3.292 16.129 1.00 96.00 84 GLY A CA 1
ATOM 657 C C . GLY A 1 84 ? -9.898 -3.569 16.017 1.00 96.00 84 GLY A C 1
ATOM 658 O O . GLY A 1 84 ? -9.446 -4.129 15.027 1.00 96.00 84 GLY A O 1
ATOM 659 N N . LEU A 1 85 ? -9.129 -3.271 17.071 1.00 96.12 85 LEU A N 1
ATOM 660 C CA . LEU A 1 85 ? -7.695 -3.579 17.116 1.00 96.12 85 LEU A CA 1
ATOM 661 C C . LEU A 1 85 ? -7.446 -5.089 16.997 1.00 96.12 85 LEU A C 1
ATOM 663 O O . LEU A 1 85 ? -6.528 -5.509 16.300 1.00 96.12 85 LEU A O 1
ATOM 667 N N . LYS A 1 86 ? -8.268 -5.914 17.656 1.00 96.00 86 LYS A N 1
ATOM 668 C CA . LYS A 1 86 ? -8.152 -7.376 17.568 1.00 96.00 86 LYS A CA 1
ATOM 669 C C . LYS A 1 86 ? -8.454 -7.907 16.170 1.00 96.00 86 LYS A C 1
ATOM 671 O O . LYS A 1 86 ? -7.772 -8.833 15.741 1.00 96.00 86 LYS A O 1
ATOM 676 N N . VAL A 1 87 ? -9.407 -7.304 15.457 1.00 97.12 87 VAL A N 1
ATOM 677 C CA . VAL A 1 87 ? -9.669 -7.626 14.046 1.00 97.12 87 VAL A CA 1
ATOM 678 C C . VAL A 1 87 ? -8.432 -7.335 13.194 1.00 97.12 87 VAL A C 1
ATOM 680 O O . VAL A 1 87 ? -7.970 -8.230 12.492 1.00 97.12 87 VAL A O 1
ATOM 683 N N . ILE A 1 88 ? -7.837 -6.144 13.316 1.00 98.00 88 ILE A N 1
ATOM 684 C CA . ILE A 1 88 ? -6.628 -5.787 12.553 1.00 98.00 88 ILE A CA 1
ATOM 685 C C . ILE A 1 88 ? -5.458 -6.725 12.874 1.00 98.00 88 ILE A C 1
ATOM 687 O O . ILE A 1 88 ? -4.860 -7.289 11.965 1.00 98.00 88 ILE A O 1
ATOM 691 N N . GLN A 1 89 ? -5.200 -7.002 14.155 1.00 96.00 89 GLN A N 1
ATOM 692 C CA . GLN A 1 89 ? -4.136 -7.929 14.568 1.00 96.00 89 GLN A CA 1
ATOM 693 C C . GLN A 1 89 ? -4.322 -9.348 14.003 1.00 96.00 89 GLN A C 1
ATOM 695 O O . GLN A 1 89 ? -3.342 -10.027 13.687 1.00 96.00 89 GLN A O 1
ATOM 700 N N . ALA A 1 90 ? -5.568 -9.816 13.882 1.00 96.06 90 ALA A N 1
ATOM 701 C CA . ALA A 1 90 ? -5.859 -11.107 13.269 1.00 96.06 90 ALA A CA 1
ATOM 702 C C . ALA A 1 90 ? -5.553 -11.094 11.763 1.00 96.06 90 ALA A C 1
ATOM 704 O O . ALA A 1 90 ? -4.927 -12.030 11.263 1.00 96.06 90 ALA A O 1
ATOM 705 N N . LEU A 1 91 ? -5.929 -10.024 11.058 1.00 95.88 91 LEU A N 1
ATOM 706 C CA . LEU A 1 91 ? -5.637 -9.851 9.632 1.00 95.88 91 LEU A CA 1
ATOM 707 C C . LEU A 1 91 ? -4.127 -9.743 9.370 1.00 95.88 91 LEU A C 1
ATOM 709 O O . LEU A 1 91 ? -3.625 -10.396 8.456 1.00 95.88 91 LEU A O 1
ATOM 713 N N . ASP A 1 92 ? -3.382 -9.037 10.224 1.00 94.62 92 ASP A N 1
ATOM 714 C CA . ASP A 1 92 ? -1.917 -8.975 10.157 1.00 94.62 92 ASP A CA 1
ATOM 715 C C . ASP A 1 92 ? -1.278 -10.369 10.288 1.00 94.62 92 ASP A C 1
ATOM 717 O O . ASP A 1 92 ? -0.303 -10.688 9.605 1.00 94.62 92 ASP A O 1
ATOM 721 N N . SER A 1 93 ? -1.823 -11.221 11.163 1.00 94.75 93 SER A N 1
ATOM 722 C CA . SER A 1 93 ? -1.358 -12.603 11.336 1.00 94.75 93 SER A CA 1
ATOM 723 C C . SER A 1 93 ? -1.601 -13.449 10.083 1.00 94.75 93 SER A C 1
ATOM 725 O O . SER A 1 93 ? -0.710 -14.183 9.650 1.00 94.75 93 SER A O 1
ATOM 727 N N . VAL A 1 94 ? -2.776 -13.307 9.458 1.00 93.69 94 VAL A N 1
ATOM 728 C CA . VAL A 1 94 ? -3.099 -13.977 8.187 1.00 93.69 94 VAL A CA 1
ATOM 729 C C . VAL A 1 94 ? -2.160 -13.511 7.079 1.00 93.69 94 VAL A C 1
ATOM 731 O O . VAL A 1 94 ? -1.600 -14.334 6.364 1.00 93.69 94 VAL A O 1
ATOM 734 N N . ALA A 1 95 ? -1.926 -12.206 6.964 1.00 92.94 95 ALA A N 1
ATOM 735 C CA . ALA A 1 95 ? -1.012 -11.658 5.972 1.00 92.94 95 ALA A CA 1
ATOM 736 C C . ALA A 1 95 ? 0.396 -12.257 6.119 1.00 92.94 95 ALA A C 1
ATOM 738 O O . ALA A 1 95 ? 0.971 -12.758 5.152 1.00 92.94 95 ALA A O 1
ATOM 739 N N . LYS A 1 96 ? 0.923 -12.301 7.347 1.00 90.81 96 LYS A N 1
ATOM 740 C CA . LYS A 1 96 ? 2.228 -12.916 7.624 1.00 90.81 96 LYS A CA 1
ATOM 741 C C . LYS A 1 96 ? 2.264 -14.396 7.248 1.00 90.81 96 LYS A C 1
ATOM 743 O O . LYS A 1 96 ? 3.245 -14.838 6.655 1.00 90.81 96 LYS A O 1
ATOM 748 N N . SER A 1 97 ? 1.220 -15.160 7.570 1.00 90.56 97 SER A N 1
ATOM 749 C CA . SER A 1 97 ? 1.206 -16.607 7.323 1.00 90.56 97 SER A CA 1
ATOM 750 C C . SER A 1 97 ? 1.160 -16.968 5.837 1.00 90.56 97 SER A C 1
ATOM 752 O O . SER A 1 97 ? 1.702 -18.002 5.453 1.00 90.56 97 SER A O 1
ATOM 754 N N . VAL A 1 98 ? 0.579 -16.107 4.996 1.00 86.94 98 VAL A N 1
ATOM 755 C CA . VAL A 1 98 ? 0.522 -16.314 3.539 1.00 86.94 98 VAL A CA 1
ATOM 756 C C . VAL A 1 98 ? 1.703 -15.697 2.782 1.00 86.94 98 VAL A C 1
ATOM 758 O O . VAL A 1 98 ? 1.724 -15.740 1.556 1.00 86.94 98 VAL A O 1
ATOM 761 N N . GLY A 1 99 ? 2.687 -15.115 3.480 1.00 84.56 99 GLY A N 1
ATOM 762 C CA . GLY A 1 99 ? 3.828 -14.445 2.844 1.00 84.56 99 GLY A CA 1
ATOM 763 C C . GLY A 1 99 ? 3.479 -13.091 2.214 1.00 84.56 99 GLY A C 1
ATOM 764 O O . GLY A 1 99 ? 4.141 -12.647 1.276 1.00 84.56 99 GLY A O 1
ATOM 765 N N . CYS A 1 100 ? 2.432 -12.432 2.714 1.00 88.06 100 CYS A N 1
ATOM 766 C CA . CYS A 1 100 ? 2.067 -11.073 2.334 1.00 88.06 100 CYS A CA 1
ATOM 767 C C . CYS A 1 100 ? 3.160 -10.097 2.773 1.00 88.06 100 CYS A C 1
ATOM 769 O O . CYS A 1 100 ? 3.504 -10.028 3.954 1.00 88.06 100 CYS A O 1
ATOM 771 N N . SER A 1 101 ? 3.700 -9.328 1.830 1.00 86.19 101 SER A N 1
ATOM 772 C CA . SER A 1 101 ? 4.774 -8.367 2.099 1.00 86.19 101 SER A CA 1
ATOM 773 C C . SER A 1 101 ? 4.248 -6.999 2.525 1.00 86.19 101 SER A C 1
ATOM 775 O O . SER A 1 101 ? 4.988 -6.217 3.122 1.00 86.19 101 SER A O 1
ATOM 777 N N . LYS A 1 102 ? 2.979 -6.691 2.224 1.00 89.19 102 LYS A N 1
ATOM 778 C CA . LYS A 1 102 ? 2.348 -5.417 2.581 1.00 89.19 102 LYS A CA 1
ATOM 779 C C . LYS A 1 102 ? 0.844 -5.571 2.788 1.00 89.19 102 LYS A C 1
ATOM 781 O O . LYS A 1 102 ? 0.188 -6.241 1.999 1.00 89.19 102 LYS A O 1
ATOM 786 N N . LEU A 1 103 ? 0.303 -4.898 3.800 1.00 93.38 103 LEU A N 1
ATOM 787 C CA . LEU A 1 103 ? -1.132 -4.656 3.941 1.00 93.38 103 LEU A CA 1
ATOM 788 C C . LEU A 1 103 ? -1.446 -3.198 3.620 1.00 93.38 103 LEU A C 1
ATOM 790 O O . LEU A 1 103 ? -0.691 -2.301 4.003 1.00 93.38 103 LEU A O 1
ATOM 794 N N . ILE A 1 104 ? -2.543 -2.968 2.903 1.00 95.94 104 ILE A N 1
ATOM 795 C CA . ILE A 1 104 ? -3.081 -1.632 2.645 1.00 95.94 104 ILE A CA 1
ATOM 796 C C . ILE A 1 104 ? -4.579 -1.589 2.923 1.00 95.94 104 ILE A C 1
ATOM 798 O O . ILE A 1 104 ? -5.273 -2.600 2.836 1.00 95.94 104 ILE A O 1
ATOM 802 N N . LEU A 1 105 ? -5.052 -0.399 3.273 1.00 97.25 105 LEU A N 1
ATOM 803 C CA . LEU A 1 105 ? -6.455 -0.082 3.484 1.00 97.25 105 LEU A CA 1
ATOM 804 C C . LEU A 1 105 ? -6.684 1.393 3.190 1.00 97.25 105 LEU A C 1
ATOM 806 O O . LEU A 1 105 ? -5.768 2.208 3.343 1.00 97.25 105 LEU A O 1
ATOM 810 N N . ASN A 1 106 ? -7.915 1.722 2.826 1.00 96.56 106 ASN A N 1
ATOM 811 C CA . ASN A 1 106 ? -8.386 3.097 2.771 1.00 96.56 106 ASN A CA 1
ATOM 812 C C . ASN A 1 106 ? -9.216 3.386 4.024 1.00 96.56 106 ASN A C 1
ATOM 814 O O . ASN A 1 106 ? -9.913 2.517 4.550 1.00 96.56 106 ASN A O 1
ATOM 818 N N . CYS A 1 107 ? -9.129 4.610 4.537 1.00 95.38 107 CYS A N 1
ATOM 819 C CA . CYS A 1 107 ? -9.967 5.041 5.648 1.00 95.38 107 CYS A CA 1
ATOM 820 C C . CYS A 1 107 ? -10.289 6.530 5.558 1.00 95.38 107 CYS A C 1
ATOM 822 O O . CYS A 1 107 ? -9.537 7.314 4.977 1.00 95.38 107 CYS A O 1
ATOM 824 N N . SER A 1 108 ? -11.409 6.919 6.167 1.00 94.94 108 SER A N 1
ATOM 825 C CA . SER A 1 108 ? -11.765 8.325 6.317 1.00 94.94 108 SER A CA 1
ATOM 826 C C . SER A 1 108 ? -10.837 9.041 7.316 1.00 94.94 108 SER A C 1
ATOM 828 O O . SER A 1 108 ? -10.289 8.395 8.219 1.00 94.94 108 SER A O 1
ATOM 830 N N . PRO A 1 109 ? -10.646 10.372 7.195 1.00 95.94 109 PRO A N 1
ATOM 831 C CA . PRO A 1 109 ? -9.691 11.122 8.015 1.00 95.94 109 PRO A CA 1
ATOM 832 C C . PRO A 1 109 ? -9.856 10.945 9.531 1.00 95.94 109 PRO A C 1
ATOM 834 O O . PRO A 1 109 ? -8.867 10.878 10.261 1.00 95.94 109 PRO A O 1
ATOM 837 N N . GLU A 1 110 ? -11.091 10.825 10.011 1.00 96.44 110 GLU A N 1
ATOM 838 C CA . GLU A 1 110 ? -11.425 10.629 11.423 1.00 96.44 110 GLU A CA 1
ATOM 839 C C . GLU A 1 110 ? -10.967 9.274 11.989 1.00 96.44 110 GLU A C 1
ATOM 841 O O . GLU A 1 110 ? -10.785 9.146 13.201 1.00 96.44 110 GLU A O 1
ATOM 846 N N . ASN A 1 111 ? -10.731 8.280 11.127 1.00 95.81 111 ASN A N 1
ATOM 847 C CA . ASN A 1 111 ? -10.281 6.945 11.518 1.00 95.81 111 ASN A CA 1
ATOM 848 C C . ASN A 1 111 ? -8.757 6.768 11.431 1.00 95.81 111 ASN A C 1
ATOM 850 O O . ASN A 1 111 ? -8.235 5.776 11.943 1.00 95.81 111 ASN A O 1
ATOM 854 N N . ILE A 1 112 ? -8.022 7.734 10.865 1.00 96.44 112 ILE A N 1
ATOM 855 C CA . ILE A 1 112 ? -6.551 7.701 10.782 1.00 96.44 112 ILE A CA 1
ATOM 856 C C . ILE A 1 112 ? -5.902 7.411 12.150 1.00 96.44 112 ILE A C 1
ATOM 858 O O . ILE A 1 112 ? -5.099 6.479 12.221 1.00 96.44 112 ILE A O 1
ATOM 862 N N . PRO A 1 113 ? -6.276 8.085 13.263 1.00 97.44 113 PRO A N 1
ATOM 863 C CA . PRO A 1 113 ? -5.638 7.833 14.557 1.00 97.44 113 PRO A CA 1
ATOM 864 C C . PRO A 1 113 ? -5.859 6.411 15.089 1.00 97.44 113 PRO A C 1
ATOM 866 O O . PRO A 1 113 ? -5.099 5.938 15.933 1.00 97.44 113 PRO A O 1
ATOM 869 N N . PHE A 1 114 ? -6.920 5.724 14.654 1.00 97.50 114 PHE A N 1
ATOM 870 C CA . PHE A 1 114 ? -7.145 4.324 15.009 1.00 97.50 114 PHE A CA 1
ATOM 871 C C . PHE A 1 114 ? -6.172 3.402 14.262 1.00 97.50 114 PHE A C 1
ATOM 873 O O . PHE A 1 114 ? -5.564 2.535 14.889 1.00 97.50 114 PHE A O 1
ATOM 880 N N . TYR A 1 115 ? -5.977 3.609 12.960 1.00 97.94 115 TYR A N 1
ATOM 881 C CA . TYR A 1 115 ? -5.060 2.792 12.163 1.00 97.94 115 TYR A CA 1
ATOM 882 C C . TYR A 1 115 ? -3.588 3.064 12.495 1.00 97.94 115 TYR A C 1
ATOM 884 O O . TYR A 1 115 ? -2.808 2.116 12.577 1.00 97.94 115 TYR A O 1
ATOM 892 N N . GLU A 1 116 ? -3.226 4.306 12.830 1.00 97.69 116 GLU A N 1
ATOM 893 C CA . GLU A 1 116 ? -1.899 4.632 13.378 1.00 97.69 116 GLU A CA 1
ATOM 894 C C . GLU A 1 116 ? -1.622 3.853 14.676 1.00 97.69 116 GLU A C 1
ATOM 896 O O . GLU A 1 116 ? -0.554 3.265 14.840 1.00 97.69 116 GLU A O 1
ATOM 901 N N . LYS A 1 117 ? -2.616 3.726 15.572 1.00 96.19 117 LYS A N 1
ATOM 902 C CA . LYS A 1 117 ? -2.507 2.869 16.773 1.00 96.19 117 LYS A CA 1
ATOM 903 C C . LYS A 1 117 ? -2.383 1.379 16.451 1.00 96.19 117 LYS A C 1
ATOM 905 O O . LYS A 1 117 ? -1.877 0.628 17.283 1.00 96.19 117 LYS A O 1
ATOM 910 N N . CYS A 1 118 ? -2.858 0.945 15.286 1.00 97.44 118 CYS A N 1
ATOM 911 C CA . CYS A 1 118 ? -2.682 -0.423 14.805 1.00 97.44 118 CYS A CA 1
ATOM 912 C C . CYS A 1 118 ? -1.314 -0.644 14.130 1.00 97.44 118 CYS A C 1
ATOM 914 O O . CYS A 1 118 ? -1.009 -1.777 13.777 1.00 97.44 118 CYS A O 1
ATOM 916 N N . GLY A 1 119 ? -0.489 0.398 13.970 1.00 96.62 119 GLY A N 1
ATOM 917 C CA . GLY A 1 119 ? 0.831 0.318 13.335 1.00 96.62 119 GLY A CA 1
ATOM 918 C C . GLY A 1 119 ? 0.840 0.620 11.834 1.00 96.62 119 GLY A C 1
ATOM 919 O O . GLY A 1 119 ? 1.839 0.349 11.175 1.00 96.62 119 GLY A O 1
ATOM 920 N N . TYR A 1 120 ? -0.251 1.166 11.292 1.00 96.75 120 TYR A N 1
ATOM 921 C CA . TYR A 1 120 ? -0.319 1.620 9.903 1.00 96.75 120 TYR A CA 1
ATOM 922 C C . TYR A 1 120 ? 0.198 3.056 9.782 1.00 96.75 120 TYR A C 1
ATOM 924 O O . TYR A 1 120 ? 0.123 3.847 10.720 1.00 96.75 120 TYR A O 1
ATOM 932 N N . GLU A 1 121 ? 0.667 3.408 8.591 1.00 95.50 121 GLU A N 1
ATOM 933 C CA . GLU A 1 121 ? 1.120 4.753 8.244 1.00 95.50 121 GLU A CA 1
ATOM 934 C C . GLU A 1 121 ? 0.414 5.258 6.981 1.00 95.50 121 GLU A C 1
ATOM 936 O O . GLU A 1 121 ? -0.111 4.483 6.176 1.00 95.50 121 GLU A O 1
ATOM 941 N N . LYS A 1 122 ? 0.397 6.580 6.793 1.00 94.25 122 LYS A N 1
ATOM 942 C CA . LYS A 1 122 ? -0.164 7.191 5.582 1.00 94.25 122 LYS A CA 1
ATOM 943 C C . LYS A 1 122 ? 0.722 6.845 4.386 1.00 94.25 122 LYS A C 1
ATOM 945 O O . LYS A 1 122 ? 1.884 7.231 4.357 1.00 94.25 122 LYS A O 1
ATOM 950 N N . ALA A 1 123 ? 0.155 6.170 3.387 1.00 88.88 123 ALA A N 1
ATOM 951 C CA . ALA A 1 123 ? 0.910 5.662 2.237 1.00 88.88 123 ALA A CA 1
ATOM 952 C C . ALA A 1 123 ? 0.393 6.137 0.862 1.00 88.88 123 ALA A C 1
ATOM 954 O O . ALA A 1 123 ? 0.933 5.718 -0.161 1.00 88.88 123 ALA A O 1
ATOM 955 N N . GLY A 1 124 ? -0.644 6.981 0.808 1.00 87.00 124 GLY A N 1
ATOM 956 C CA . GLY A 1 124 ? -1.217 7.483 -0.444 1.00 87.00 124 GLY A CA 1
ATOM 957 C C . GLY A 1 124 ? -2.594 8.124 -0.268 1.00 87.00 124 GLY A C 1
ATOM 958 O O . GLY A 1 124 ? -3.061 8.307 0.856 1.00 87.00 124 GLY A O 1
ATOM 959 N N . GLN A 1 125 ? -3.226 8.467 -1.392 1.00 87.25 125 GLN A N 1
ATOM 960 C CA . GLN A 1 125 ? -4.609 8.945 -1.460 1.00 87.25 125 GLN A CA 1
ATOM 961 C C . GLN A 1 125 ? -5.461 7.933 -2.229 1.00 87.25 125 GLN A C 1
ATOM 963 O O . GLN A 1 125 ? -5.011 7.367 -3.226 1.00 87.25 125 GLN A O 1
ATOM 968 N N . GLU A 1 126 ? -6.690 7.718 -1.769 1.00 91.94 126 GLU A N 1
ATOM 969 C CA . GLU A 1 126 ? -7.680 6.919 -2.485 1.00 91.94 126 GLU A CA 1
ATOM 970 C C . GLU A 1 126 ? -8.259 7.714 -3.662 1.00 91.94 126 GLU A C 1
ATOM 972 O O . GLU A 1 126 ? -8.635 8.876 -3.514 1.00 91.94 126 GLU A O 1
ATOM 977 N N . MET A 1 127 ? -8.376 7.067 -4.823 1.00 91.56 127 MET A N 1
ATOM 978 C CA . MET A 1 127 ? -9.013 7.621 -6.018 1.00 91.56 127 MET A CA 1
ATOM 979 C C . MET A 1 127 ? -10.112 6.665 -6.477 1.00 91.56 127 MET A C 1
ATOM 981 O O . MET A 1 127 ? -9.879 5.461 -6.569 1.00 91.56 127 MET A O 1
ATOM 985 N N . SER A 1 128 ? -11.292 7.181 -6.819 1.00 92.38 128 SER A N 1
ATOM 986 C CA . SER A 1 128 ? -12.408 6.359 -7.293 1.00 92.38 128 SER A CA 1
ATOM 987 C C . SER A 1 128 ? -13.075 6.960 -8.529 1.00 92.38 128 SER A C 1
ATOM 989 O O . SER A 1 128 ? -13.124 8.176 -8.726 1.00 92.38 128 SER A O 1
ATOM 991 N N . ARG A 1 129 ? -13.588 6.087 -9.402 1.00 92.31 129 ARG A N 1
ATOM 992 C CA . ARG A 1 129 ? -14.407 6.465 -10.556 1.00 92.31 129 ARG A CA 1
ATOM 993 C C . ARG A 1 129 ? -15.524 5.450 -10.722 1.00 92.31 129 ARG A C 1
ATOM 995 O O . ARG A 1 129 ? -15.269 4.273 -10.945 1.00 92.31 129 ARG A O 1
ATOM 1002 N N . VAL A 1 130 ? -16.764 5.920 -10.674 1.00 92.25 130 VAL A N 1
ATOM 1003 C CA . VAL A 1 130 ? -17.933 5.086 -10.964 1.00 92.25 130 VAL A CA 1
ATOM 1004 C C . VAL A 1 130 ? -18.131 5.036 -12.477 1.00 92.25 130 VAL A C 1
ATOM 1006 O O . VAL A 1 130 ? -18.353 6.071 -13.107 1.00 92.25 130 VAL A O 1
ATOM 1009 N N . ILE A 1 131 ? -18.058 3.843 -13.067 1.00 89.81 131 ILE A N 1
ATOM 1010 C CA . ILE A 1 131 ? -18.458 3.615 -14.458 1.00 89.81 131 ILE A CA 1
ATOM 1011 C C . ILE A 1 131 ? -19.924 3.190 -14.447 1.00 89.81 131 ILE A C 1
ATOM 1013 O O . ILE A 1 131 ? -20.267 2.151 -13.889 1.00 89.81 131 ILE A O 1
ATOM 1017 N N . LYS A 1 132 ? -20.795 4.016 -15.028 1.00 83.81 132 LYS A N 1
ATOM 1018 C CA . LYS A 1 132 ? -22.183 3.630 -15.294 1.00 83.81 132 LYS A CA 1
ATOM 1019 C C . LYS A 1 132 ? -22.212 2.946 -16.661 1.00 83.81 132 LYS A C 1
ATOM 1021 O O . LYS A 1 132 ? -21.673 3.514 -17.611 1.00 83.81 132 LYS A O 1
ATOM 1026 N N . GLY A 1 133 ? -22.747 1.726 -16.699 1.00 68.69 133 GLY A N 1
ATOM 1027 C CA . GLY A 1 133 ? -23.026 0.999 -17.940 1.00 68.69 133 GLY A CA 1
ATOM 1028 C C . GLY A 1 133 ? -24.145 1.640 -18.744 1.00 68.69 133 GLY A C 1
ATOM 1029 O O . GLY A 1 133 ? -24.923 2.421 -18.147 1.00 68.69 133 GLY A O 1
#

Foldseek 3Di:
DDPDFLDDQVVDDPVVQVVDDPVDGDGGDDLCVVVVCPVVVCVVVDDPDDDDSVNVCCVRNVPAAEAEDDDQDDDPVCPPVCVSLVVLVVVVVVCVVVRHPYYDYDDDPVCVVVVVVSVDDDDDDDDDDDDDD

Organism: Phaeomoniella chlamydospora (NCBI:txid158046)

Secondary structure (DSSP, 8-state):
----BSS-GGGS-HHHHHTS-TT------BGGGTTTTHHHHHHTTS---S--HHHHHHHHHS--EEEE-------GGGTTSSHHHHHHHHHHHHHHHTTEEEEE----GGGHHHHHHTT--------------

Radius of gyration: 19.91 Å; chains: 1; bounding box: 45×31×58 Å

pLDDT: mean 89.4, std 8.29, range [55.28, 98.0]